Protein AF-A0A9R0WYM2-F1 (afdb_monomer_lite)

Structure (mmCIF, N/CA/C/O backbone):
data_AF-A0A9R0WYM2-F1
#
_entry.id   AF-A0A9R0WYM2-F1
#
loop_
_atom_site.group_PDB
_atom_site.id
_atom_site.type_symbol
_atom_site.label_atom_id
_atom_site.label_alt_id
_atom_site.label_comp_id
_atom_site.label_asym_id
_atom_site.label_entity_id
_atom_site.label_seq_id
_atom_site.pdbx_PDB_ins_code
_atom_site.Cartn_x
_atom_site.Cartn_y
_atom_site.Cartn_z
_atom_site.occupancy
_atom_site.B_iso_or_equiv
_atom_site.auth_seq_id
_atom_site.auth_comp_id
_atom_site.auth_asym_id
_atom_site.auth_atom_id
_atom_site.pdbx_PDB_model_num
ATOM 1 N N . MET A 1 1 ? -17.727 -1.604 31.887 1.00 56.94 1 MET A N 1
ATOM 2 C CA . MET A 1 1 ? -17.581 -0.516 30.882 1.00 56.94 1 MET A CA 1
ATOM 3 C C . MET A 1 1 ? -16.172 -0.344 30.274 1.00 56.94 1 MET A C 1
ATOM 5 O O . MET A 1 1 ? -16.038 0.482 29.377 1.00 56.94 1 MET A O 1
ATOM 9 N N . ALA A 1 2 ? -15.125 -1.069 30.701 1.00 61.75 2 ALA A N 1
ATOM 10 C CA . ALA A 1 2 ? -13.764 -0.913 30.149 1.00 61.75 2 ALA A CA 1
ATOM 11 C C . ALA A 1 2 ? -13.546 -1.649 28.807 1.00 61.75 2 ALA A C 1
ATOM 13 O O . ALA A 1 2 ? -12.866 -1.150 27.913 1.00 61.75 2 ALA A O 1
ATOM 14 N N . THR A 1 3 ? -14.201 -2.797 28.623 1.00 70.31 3 THR A N 1
ATOM 15 C CA . THR A 1 3 ? -14.097 -3.648 27.425 1.00 70.31 3 THR A CA 1
ATOM 16 C C . THR A 1 3 ? -14.593 -2.961 26.148 1.00 70.31 3 THR A C 1
ATOM 18 O O . THR A 1 3 ? -13.932 -3.035 25.117 1.00 70.31 3 THR A O 1
ATOM 21 N N . LEU A 1 4 ? -15.696 -2.206 26.220 1.00 72.75 4 LEU A N 1
ATOM 22 C CA . LEU A 1 4 ? -16.235 -1.448 25.079 1.00 72.75 4 LEU A CA 1
ATOM 23 C C . LEU A 1 4 ? -15.314 -0.308 24.615 1.00 72.75 4 LEU A C 1
ATOM 25 O O . LEU A 1 4 ? -15.267 -0.007 23.422 1.00 72.75 4 LEU A O 1
ATOM 29 N N . ARG A 1 5 ? -14.576 0.329 25.535 1.00 73.56 5 ARG A N 1
ATOM 30 C CA . ARG A 1 5 ? -13.618 1.394 25.191 1.00 73.56 5 ARG A CA 1
ATOM 31 C C . ARG A 1 5 ? -12.382 0.812 24.506 1.00 73.56 5 ARG A C 1
ATOM 33 O O . ARG A 1 5 ? -11.998 1.317 23.456 1.00 73.56 5 ARG A O 1
ATOM 40 N N . ASN A 1 6 ? -11.845 -0.296 25.024 1.00 73.75 6 ASN A N 1
ATOM 41 C CA . ASN A 1 6 ? -10.741 -1.013 24.379 1.00 73.75 6 ASN A CA 1
ATOM 42 C C . ASN A 1 6 ? -11.130 -1.538 22.993 1.00 73.75 6 ASN A C 1
ATOM 44 O O . ASN A 1 6 ? -10.336 -1.434 22.060 1.00 73.75 6 ASN A O 1
ATOM 48 N N . LEU A 1 7 ? -12.361 -2.035 22.832 1.00 78.38 7 LEU A N 1
ATOM 49 C CA . LEU A 1 7 ? -12.861 -2.478 21.533 1.00 78.38 7 LEU A CA 1
ATOM 50 C C . LEU A 1 7 ? -12.948 -1.309 20.541 1.00 78.38 7 LEU A C 1
ATOM 52 O O . LEU A 1 7 ? -12.439 -1.416 19.433 1.00 78.38 7 LEU A O 1
ATOM 56 N N . LYS A 1 8 ? -13.502 -0.158 20.949 1.00 79.31 8 LYS A N 1
ATOM 57 C CA . LYS A 1 8 ? -13.557 1.047 20.099 1.00 79.31 8 LYS A CA 1
ATOM 58 C C . LYS A 1 8 ? -12.177 1.527 19.650 1.00 79.31 8 LYS A C 1
ATOM 60 O O . LYS A 1 8 ? -12.044 1.944 18.502 1.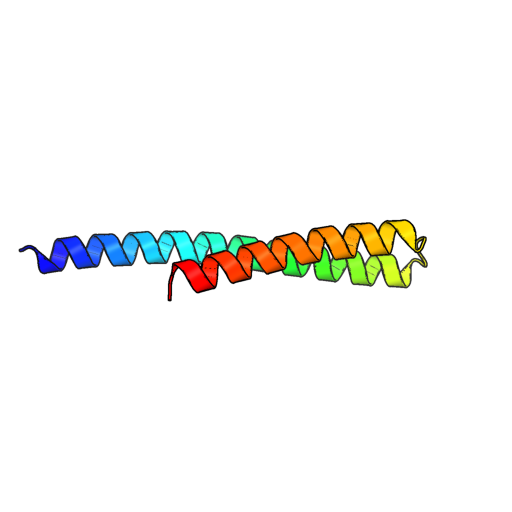00 79.31 8 LYS A O 1
ATOM 65 N N . ILE A 1 9 ? -11.183 1.470 20.537 1.00 84.38 9 ILE A N 1
ATOM 66 C CA . ILE A 1 9 ? -9.801 1.840 20.215 1.00 84.38 9 ILE A CA 1
ATOM 67 C C . ILE A 1 9 ? -9.237 0.862 19.183 1.00 84.38 9 ILE A C 1
ATOM 69 O O . ILE A 1 9 ? -8.855 1.292 18.105 1.00 84.38 9 ILE A O 1
ATOM 73 N N . LYS A 1 10 ? -9.288 -0.452 19.434 1.00 78.69 10 LYS A N 1
ATOM 74 C CA . LYS A 1 10 ? -8.764 -1.454 18.487 1.00 78.69 10 LYS A CA 1
ATOM 75 C C . LYS A 1 10 ? -9.437 -1.375 17.112 1.00 78.69 10 LYS A C 1
ATOM 77 O O . LYS A 1 10 ? -8.761 -1.459 16.088 1.00 78.69 10 LYS A O 1
ATOM 82 N N . THR A 1 11 ? -10.747 -1.134 17.070 1.00 82.62 11 THR A N 1
ATOM 83 C CA 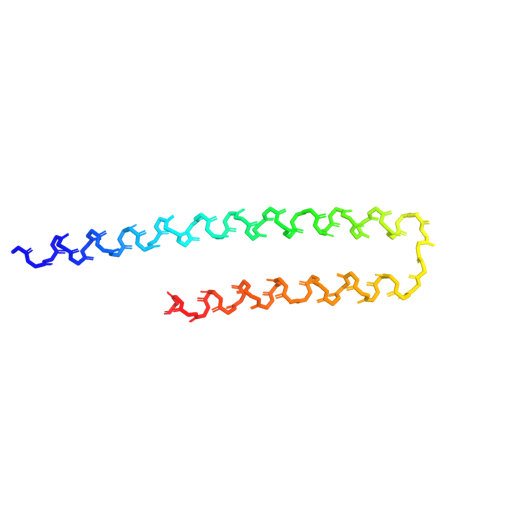. THR A 1 11 ? -11.478 -0.969 15.807 1.00 82.62 11 THR A CA 1
ATOM 84 C C . THR A 1 11 ? -11.073 0.306 15.061 1.00 82.62 11 THR A C 1
ATOM 86 O O . THR A 1 11 ? -11.006 0.294 13.832 1.00 82.62 11 THR A O 1
ATOM 89 N N . SER A 1 12 ? -10.803 1.418 15.756 1.00 82.69 12 SER A N 1
ATOM 90 C CA . SER A 1 12 ? -10.367 2.658 15.101 1.00 82.69 12 SER A CA 1
ATOM 91 C C . SER A 1 12 ? -8.931 2.559 14.582 1.00 82.69 12 SER A C 1
ATOM 93 O O . SER A 1 12 ? -8.664 3.032 13.475 1.00 82.69 12 SER A O 1
ATOM 95 N N . THR A 1 13 ? -8.041 1.882 15.314 1.00 81.88 13 THR A N 1
ATOM 96 C CA . THR A 1 13 ? -6.676 1.590 14.858 1.00 81.88 13 THR A CA 1
ATOM 97 C C . THR A 1 13 ? -6.711 0.705 13.616 1.00 81.88 13 THR A C 1
ATOM 99 O O . THR A 1 13 ? -6.134 1.070 12.599 1.00 81.88 13 THR A O 1
ATOM 102 N N . CYS A 1 14 ? -7.495 -0.379 13.633 1.00 81.06 14 CYS A N 1
ATOM 103 C CA . CYS A 1 14 ? -7.650 -1.272 12.481 1.00 81.06 14 CYS A CA 1
ATOM 104 C C . CYS A 1 14 ? -8.184 -0.535 11.237 1.00 81.06 14 CYS A C 1
ATOM 106 O O . CYS A 1 14 ? -7.655 -0.694 10.141 1.00 81.06 14 CYS A O 1
ATOM 108 N N . LYS A 1 15 ? -9.157 0.374 11.399 1.00 83.75 15 LYS A N 1
ATOM 109 C CA . LYS A 1 15 ? -9.653 1.213 10.291 1.00 83.75 15 LYS A CA 1
ATOM 110 C C . LYS A 1 15 ? -8.598 2.160 9.706 1.00 83.75 15 LYS A C 1
ATOM 112 O O . LYS A 1 15 ? -8.678 2.454 8.515 1.00 83.75 15 LYS A O 1
ATOM 117 N N . ARG A 1 16 ? -7.659 2.676 10.509 1.00 83.12 16 ARG A N 1
ATOM 118 C CA . ARG A 1 16 ? -6.542 3.499 10.006 1.00 83.12 16 ARG A CA 1
ATOM 119 C C . ARG A 1 16 ? -5.548 2.649 9.222 1.00 83.12 16 ARG A C 1
ATOM 121 O O . ARG A 1 16 ? -5.255 2.995 8.085 1.00 83.12 16 ARG A O 1
ATOM 128 N N . ILE A 1 17 ? -5.169 1.498 9.770 1.00 81.06 17 ILE A N 1
ATOM 129 C CA . ILE A 1 17 ? -4.237 0.561 9.129 1.00 81.06 17 ILE A CA 1
ATOM 130 C C . ILE A 1 17 ? -4.783 0.081 7.785 1.00 81.06 17 ILE A C 1
ATOM 132 O O . ILE A 1 17 ? -4.058 0.056 6.805 1.00 81.06 17 ILE A O 1
ATOM 136 N N . VAL A 1 18 ? -6.080 -0.229 7.688 1.00 82.19 18 VAL A N 1
ATOM 137 C CA . VAL A 1 18 ? -6.695 -0.637 6.411 1.00 82.19 18 VAL A CA 1
ATOM 138 C C . VAL A 1 18 ? -6.622 0.475 5.357 1.00 82.19 18 VAL A C 1
ATOM 140 O O . VAL A 1 18 ? -6.484 0.188 4.170 1.00 82.19 18 VAL A O 1
ATOM 143 N N . LYS A 1 19 ? -6.711 1.750 5.756 1.00 81.69 19 LYS A N 1
ATOM 144 C CA . LYS A 1 19 ? -6.540 2.870 4.818 1.00 81.69 19 LYS A CA 1
ATOM 145 C C . LYS A 1 19 ? -5.088 3.010 4.372 1.00 81.69 19 LYS A C 1
ATOM 147 O O . LYS A 1 19 ? -4.860 3.264 3.197 1.00 81.69 19 LYS A O 1
ATOM 152 N N . GLU A 1 20 ? -4.145 2.836 5.291 1.00 78.44 20 GLU A N 1
ATOM 153 C CA . GLU A 1 20 ? -2.709 2.865 5.002 1.00 78.44 20 GLU A CA 1
ATOM 154 C C . GLU A 1 20 ? -2.323 1.699 4.078 1.00 78.44 20 GLU A C 1
ATOM 156 O O . GLU A 1 20 ? -1.738 1.938 3.027 1.00 78.44 20 GLU A O 1
ATOM 161 N N . LEU A 1 21 ? -2.782 0.475 4.366 1.00 76.75 21 LEU A N 1
ATOM 162 C CA . LEU A 1 21 ? -2.609 -0.698 3.501 1.00 76.75 21 LEU A CA 1
ATOM 163 C C . LEU A 1 21 ? -3.167 -0.475 2.095 1.00 76.75 21 LEU A C 1
ATOM 165 O O . LEU A 1 21 ? -2.462 -0.727 1.126 1.00 76.75 21 LEU A O 1
ATOM 169 N N . ARG A 1 22 ? -4.381 0.074 1.958 1.00 78.00 22 ARG A N 1
ATOM 170 C CA . ARG A 1 22 ? -4.936 0.393 0.630 1.00 78.00 22 ARG A CA 1
ATOM 171 C C . ARG A 1 22 ? -4.134 1.449 -0.127 1.00 78.00 22 ARG A C 1
ATOM 173 O O . ARG A 1 22 ? -4.147 1.450 -1.356 1.00 78.00 22 ARG A O 1
ATOM 180 N N . SER A 1 23 ? -3.511 2.394 0.574 1.00 75.62 23 SER A N 1
ATOM 181 C CA . SER A 1 23 ? -2.613 3.358 -0.066 1.00 75.62 23 SER A CA 1
ATOM 182 C C . SER A 1 23 ? -1.346 2.661 -0.558 1.00 75.62 23 SER A C 1
ATOM 184 O O . SER A 1 23 ? -0.974 2.869 -1.708 1.00 75.62 23 SER A O 1
ATOM 186 N N . TYR A 1 24 ? -0.754 1.773 0.248 1.00 69.69 24 TYR A N 1
ATOM 187 C CA . TYR A 1 24 ? 0.421 0.995 -0.154 1.00 69.69 24 TYR A CA 1
ATOM 188 C C . TYR A 1 24 ? 0.130 0.030 -1.311 1.00 69.69 24 TYR A C 1
ATOM 190 O O . TYR A 1 24 ? 0.917 -0.029 -2.248 1.00 69.69 24 TYR A O 1
ATOM 198 N N . GLU A 1 25 ? -1.014 -0.661 -1.319 1.00 73.62 25 GLU A N 1
ATOM 199 C CA . GLU A 1 25 ? -1.438 -1.518 -2.442 1.00 73.62 25 GLU A CA 1
ATOM 200 C C . GLU A 1 25 ? -1.499 -0.734 -3.761 1.00 73.62 25 GLU A C 1
ATOM 202 O O . GLU A 1 25 ? -0.982 -1.182 -4.783 1.00 73.62 25 GLU A O 1
ATOM 207 N N . LYS A 1 26 ? -2.061 0.480 -3.729 1.00 77.81 26 LYS A N 1
ATOM 208 C CA . LYS A 1 26 ? -2.130 1.354 -4.909 1.00 77.81 26 LYS A CA 1
ATOM 209 C C . LYS A 1 26 ? -0.766 1.851 -5.368 1.00 77.81 26 LYS A C 1
ATOM 211 O O . LYS A 1 26 ? -0.577 2.060 -6.566 1.00 77.81 26 LYS A O 1
ATOM 216 N N . GLU A 1 27 ? 0.153 2.118 -4.444 1.00 74.06 27 GLU A N 1
ATOM 217 C CA . GLU A 1 27 ? 1.514 2.512 -4.810 1.00 74.06 27 GLU A CA 1
ATOM 218 C C . GLU A 1 27 ? 2.264 1.343 -5.442 1.00 74.06 27 GLU A C 1
ATOM 220 O O . GLU A 1 27 ? 2.799 1.512 -6.534 1.00 74.06 27 GLU A O 1
ATOM 225 N N . 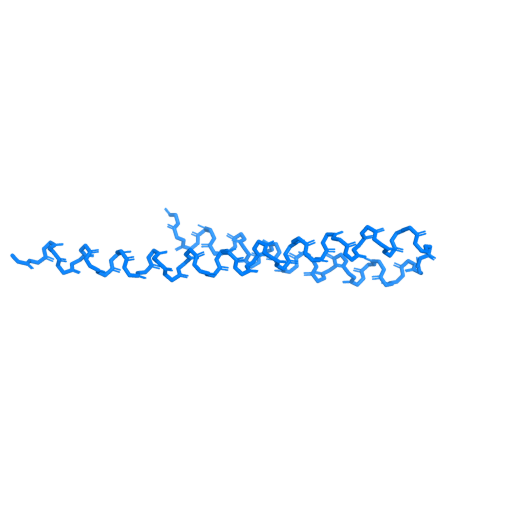VAL A 1 28 ? 2.164 0.141 -4.865 1.00 71.94 28 VAL A N 1
ATOM 226 C CA . VAL A 1 28 ? 2.747 -1.086 -5.430 1.00 71.94 28 VAL A CA 1
ATOM 227 C C . VAL A 1 28 ? 2.204 -1.377 -6.833 1.00 71.94 28 VAL A C 1
ATOM 229 O O . VAL A 1 28 ? 2.988 -1.678 -7.732 1.00 71.94 28 VAL A O 1
ATOM 232 N N . GLU A 1 29 ? 0.894 -1.243 -7.065 1.00 73.69 29 GLU A N 1
ATOM 233 C CA . GLU A 1 29 ? 0.300 -1.422 -8.400 1.00 73.69 29 GLU A CA 1
ATOM 234 C C . GLU A 1 29 ? 0.827 -0.402 -9.419 1.00 73.69 29 GLU A 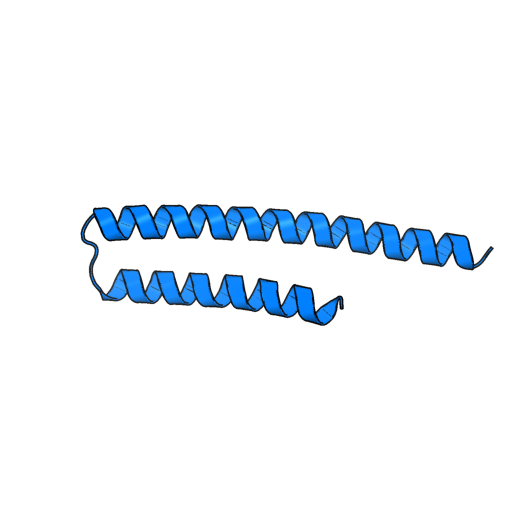C 1
ATOM 236 O O . GLU A 1 29 ? 1.200 -0.772 -10.535 1.00 73.69 29 GLU A O 1
ATOM 241 N N . LYS A 1 30 ? 0.907 0.882 -9.047 1.00 73.06 30 LYS A N 1
ATOM 242 C CA . LYS A 1 30 ? 1.432 1.938 -9.930 1.00 73.06 30 LYS A CA 1
ATOM 243 C C . LYS A 1 30 ? 2.904 1.735 -10.265 1.00 73.06 30 LYS A C 1
ATOM 245 O O . LYS A 1 30 ? 3.322 2.002 -11.390 1.00 73.06 30 LYS A O 1
ATOM 250 N N . GLU A 1 31 ? 3.692 1.283 -9.301 1.00 66.62 31 GLU A N 1
ATOM 251 C CA . GLU A 1 31 ? 5.122 1.054 -9.477 1.00 66.62 31 GLU A CA 1
ATOM 252 C C . GLU A 1 31 ? 5.406 -0.229 -10.266 1.00 66.62 31 GLU A C 1
ATOM 254 O O . GLU A 1 31 ? 6.329 -0.269 -11.085 1.00 66.62 31 GLU A O 1
ATOM 259 N N . ALA A 1 32 ? 4.582 -1.267 -10.087 1.00 66.56 32 ALA A N 1
ATOM 260 C CA . ALA A 1 32 ? 4.600 -2.464 -10.921 1.00 66.56 32 ALA A CA 1
ATOM 261 C C . ALA A 1 32 ? 4.256 -2.131 -12.381 1.00 66.56 32 ALA A C 1
ATOM 263 O O . ALA A 1 32 ? 4.990 -2.553 -13.276 1.00 66.56 32 ALA A O 1
ATOM 264 N N . ALA A 1 33 ? 3.221 -1.315 -12.611 1.00 71.44 33 ALA A N 1
ATOM 265 C CA . ALA A 1 33 ? 2.849 -0.838 -13.942 1.00 71.44 33 ALA A CA 1
ATOM 266 C C . ALA A 1 33 ? 3.965 0.008 -14.580 1.00 71.44 33 ALA A C 1
ATOM 268 O O . ALA A 1 33 ? 4.411 -0.298 -15.681 1.00 71.44 33 ALA A O 1
ATOM 269 N N . LYS A 1 34 ? 4.520 0.991 -13.853 1.00 68.06 34 LYS A N 1
ATOM 270 C CA . LYS A 1 34 ? 5.658 1.794 -14.339 1.00 68.06 34 LYS A CA 1
ATOM 271 C C . LYS A 1 34 ? 6.877 0.948 -14.691 1.00 68.06 34 LYS A C 1
ATOM 273 O O . LYS A 1 34 ? 7.556 1.237 -15.671 1.00 68.06 34 LYS A O 1
ATOM 278 N N . THR A 1 35 ? 7.176 -0.088 -13.907 1.00 62.50 35 THR A N 1
ATOM 279 C CA . THR A 1 35 ? 8.345 -0.925 -14.200 1.00 62.50 35 THR A CA 1
ATOM 280 C C . THR A 1 35 ? 8.105 -1.861 -15.382 1.00 62.50 35 THR A C 1
ATOM 282 O O . THR A 1 35 ? 9.048 -2.152 -16.114 1.00 62.50 35 THR A O 1
ATOM 285 N N . ALA A 1 36 ? 6.868 -2.321 -15.592 1.00 66.25 36 ALA A N 1
ATOM 286 C CA . ALA A 1 36 ? 6.500 -3.048 -16.803 1.00 66.25 36 ALA A CA 1
ATOM 287 C C . ALA A 1 36 ? 6.653 -2.146 -18.041 1.00 66.25 36 ALA A C 1
ATOM 289 O O . ALA A 1 36 ? 7.375 -2.514 -18.968 1.00 66.25 36 ALA A O 1
ATOM 290 N N . ASP A 1 37 ? 6.115 -0.923 -17.984 1.00 66.19 37 ASP A N 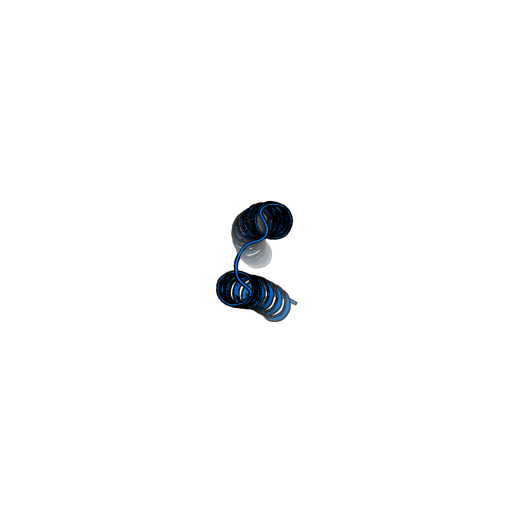1
ATOM 291 C CA . ASP A 1 37 ? 6.198 0.064 -19.067 1.00 66.19 37 ASP A CA 1
ATOM 292 C C . ASP A 1 37 ? 7.646 0.489 -19.379 1.00 66.19 37 ASP A C 1
ATOM 294 O O . ASP A 1 37 ? 8.019 0.660 -20.540 1.00 66.19 37 ASP A O 1
ATOM 298 N N . MET A 1 38 ? 8.502 0.657 -18.362 1.00 63.00 38 MET A N 1
ATOM 299 C CA . MET A 1 38 ? 9.913 1.018 -18.571 1.00 63.00 38 MET A CA 1
ATOM 300 C C . MET A 1 38 ? 10.760 -0.138 -19.101 1.00 63.00 38 MET A C 1
ATOM 302 O O . MET A 1 38 ? 11.710 0.093 -19.852 1.00 63.00 38 MET A O 1
ATOM 306 N N . LYS A 1 39 ? 10.414 -1.381 -18.749 1.00 62.31 39 LYS A N 1
ATOM 307 C CA . LYS A 1 39 ? 11.081 -2.565 -19.298 1.00 62.31 39 LYS A CA 1
ATOM 308 C C . LYS A 1 39 ? 10.724 -2.765 -20.774 1.00 62.31 39 LYS A C 1
ATOM 310 O O . LYS A 1 39 ? 11.583 -3.175 -21.546 1.00 62.31 39 LYS A O 1
ATOM 315 N N . GLU A 1 40 ? 9.495 -2.435 -21.168 1.00 60.91 40 GLU A N 1
ATOM 316 C CA . GLU A 1 40 ? 9.032 -2.506 -22.559 1.00 60.91 40 GLU A CA 1
ATOM 317 C C . GLU A 1 40 ? 9.618 -1.387 -23.437 1.00 60.91 40 GLU A C 1
ATOM 319 O O . GLU A 1 40 ? 9.964 -1.623 -24.592 1.00 60.91 40 GLU A O 1
ATOM 324 N N . LYS A 1 41 ? 9.830 -0.188 -22.878 1.00 63.78 41 LYS A N 1
ATOM 325 C CA . LYS A 1 41 ? 10.459 0.945 -23.586 1.00 63.78 41 LYS A CA 1
ATOM 326 C C . LYS A 1 41 ? 11.983 0.845 -23.746 1.00 63.78 41 LYS A C 1
ATOM 328 O O . LYS A 1 41 ? 12.570 1.737 -24.350 1.00 63.78 41 LYS A O 1
ATOM 333 N N . GLY A 1 42 ? 12.624 -0.210 -23.236 1.00 59.72 42 GLY A N 1
ATOM 334 C CA . GLY A 1 42 ? 14.075 -0.399 -23.355 1.00 59.72 42 GLY A CA 1
ATOM 335 C C . GLY A 1 42 ? 14.891 0.652 -22.595 1.00 59.72 42 GLY A C 1
ATOM 336 O O . GLY A 1 42 ? 15.907 1.118 -23.105 1.00 59.72 42 GLY A O 1
ATOM 337 N N . ALA A 1 43 ? 14.425 1.061 -21.409 1.00 58.88 43 ALA A N 1
ATOM 338 C CA . ALA A 1 43 ? 15.099 2.057 -20.577 1.00 58.88 43 ALA A CA 1
ATOM 339 C C . ALA A 1 43 ? 16.461 1.567 -20.041 1.00 58.88 43 ALA A C 1
ATOM 341 O O . ALA A 1 43 ? 16.681 0.370 -19.835 1.00 58.88 43 ALA A O 1
ATOM 342 N N . ASP A 1 44 ? 17.359 2.525 -19.811 1.00 59.97 44 ASP A N 1
ATOM 343 C CA . ASP A 1 44 ? 18.751 2.326 -19.411 1.00 59.97 44 ASP A CA 1
ATOM 344 C C . ASP A 1 44 ? 18.857 1.530 -18.084 1.00 59.97 44 ASP A C 1
ATOM 346 O O . ASP A 1 44 ? 18.072 1.756 -17.153 1.00 59.97 44 ASP A O 1
ATOM 350 N N . PRO A 1 45 ? 19.804 0.581 -17.944 1.00 62.50 45 PRO A N 1
ATOM 351 C CA . PRO A 1 45 ? 19.991 -0.227 -16.733 1.00 62.50 45 PRO A CA 1
ATOM 352 C C . PRO A 1 45 ? 20.116 0.559 -15.414 1.00 62.50 45 PRO A C 1
ATOM 354 O O . PRO A 1 45 ? 19.877 -0.028 -14.354 1.00 62.50 45 PRO A O 1
ATOM 357 N N . TYR A 1 46 ? 20.471 1.849 -15.441 1.00 63.09 46 TYR A N 1
ATOM 358 C CA . TYR A 1 46 ? 20.533 2.699 -14.245 1.00 63.09 46 TYR A CA 1
ATOM 359 C C . TYR A 1 46 ? 19.138 3.066 -13.702 1.00 63.09 46 TYR A C 1
ATOM 361 O O . TYR A 1 46 ? 18.883 2.889 -12.507 1.00 63.09 46 TYR A O 1
ATOM 369 N N . ASP A 1 47 ? 18.206 3.455 -14.576 1.00 64.88 47 ASP A N 1
ATOM 370 C CA . ASP A 1 47 ? 16.835 3.832 -14.199 1.00 64.88 47 ASP A CA 1
ATOM 371 C C . ASP A 1 47 ? 16.037 2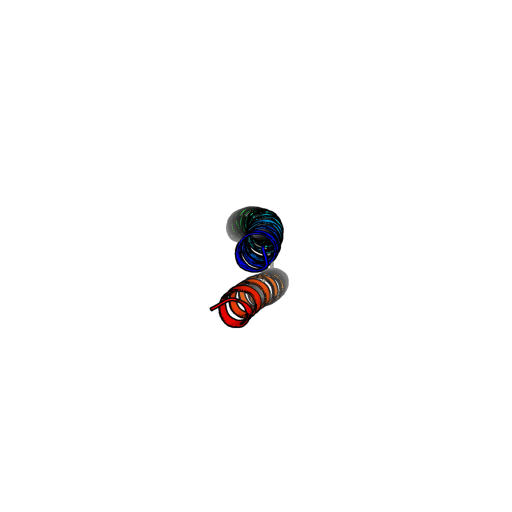.628 -13.686 1.00 64.88 47 ASP A C 1
ATOM 373 O O . ASP A 1 47 ? 15.290 2.719 -12.710 1.00 64.88 47 ASP A O 1
ATOM 377 N N . LEU A 1 48 ? 16.261 1.447 -14.273 1.00 63.59 48 LEU A N 1
ATOM 378 C CA . LEU A 1 48 ? 15.670 0.198 -13.787 1.00 63.59 48 LEU A CA 1
ATOM 379 C C . LEU A 1 48 ? 16.144 -0.143 -12.368 1.00 63.59 48 LEU A C 1
ATOM 381 O O . LEU A 1 48 ? 15.356 -0.613 -11.547 1.00 63.59 48 LEU A O 1
ATOM 385 N N . LYS A 1 49 ? 17.420 0.103 -12.054 1.00 65.75 49 LYS A N 1
ATOM 386 C CA . LYS A 1 49 ? 17.987 -0.167 -10.724 1.00 65.75 49 LYS A CA 1
ATOM 387 C C . LYS A 1 49 ? 17.472 0.826 -9.683 1.00 65.75 49 LYS A C 1
ATOM 389 O O . LYS A 1 49 ? 17.207 0.437 -8.544 1.00 65.75 49 LYS A O 1
ATOM 394 N N . GLN A 1 50 ? 17.276 2.077 -10.089 1.00 65.50 50 GLN A N 1
ATOM 395 C CA . GLN A 1 50 ? 16.692 3.115 -9.249 1.00 65.50 50 GLN A CA 1
ATOM 396 C C . GLN A 1 50 ? 15.217 2.811 -8.942 1.00 65.50 50 GLN A C 1
ATOM 398 O O . GLN A 1 50 ? 14.835 2.782 -7.773 1.00 65.50 50 GLN A O 1
ATOM 403 N N . GLN A 1 51 ? 14.435 2.410 -9.950 1.00 58.47 51 GLN A N 1
ATOM 404 C CA . GLN A 1 51 ? 13.034 2.003 -9.782 1.00 58.47 51 GLN A CA 1
ATOM 405 C C . GLN A 1 51 ? 12.879 0.725 -8.933 1.00 58.47 51 GLN A C 1
ATOM 407 O O . GLN A 1 51 ? 11.917 0.585 -8.184 1.00 58.47 51 GLN A O 1
ATOM 412 N N . VAL A 1 52 ? 13.811 -0.235 -9.015 1.00 61.03 52 VAL A N 1
ATOM 413 C CA . VAL A 1 52 ? 13.805 -1.432 -8.144 1.00 61.03 52 VAL A CA 1
ATOM 414 C C . VAL A 1 52 ? 14.155 -1.077 -6.695 1.00 61.03 52 VAL A C 1
ATOM 416 O O . VAL A 1 52 ? 13.640 -1.715 -5.778 1.00 61.03 52 VAL A O 1
ATOM 419 N N . THR A 1 53 ? 14.983 -0.052 -6.472 1.00 63.25 53 THR A N 1
ATOM 420 C CA . THR A 1 53 ? 15.345 0.403 -5.122 1.00 63.25 53 THR A CA 1
ATOM 421 C C . THR A 1 53 ? 14.162 1.097 -4.448 1.00 63.25 53 THR A C 1
ATOM 423 O O . THR A 1 53 ? 13.831 0.721 -3.325 1.00 63.25 53 THR A O 1
ATOM 426 N N . GLU A 1 54 ? 13.462 2.001 -5.148 1.00 61.09 54 GLU A N 1
ATOM 427 C CA . GLU A 1 54 ? 12.214 2.617 -4.653 1.00 61.09 54 GLU A CA 1
ATOM 428 C C . GLU A 1 54 ? 11.137 1.565 -4.338 1.00 61.09 54 GLU A C 1
ATOM 430 O O . GLU A 1 54 ? 10.603 1.541 -3.220 1.00 61.09 54 GLU A O 1
ATOM 435 N N . ARG A 1 55 ? 10.938 0.594 -5.245 1.00 58.16 55 ARG A N 1
ATOM 436 C CA . ARG A 1 55 ? 10.042 -0.550 -5.002 1.00 58.16 55 ARG A CA 1
ATOM 437 C C . ARG A 1 55 ? 10.440 -1.370 -3.779 1.00 58.16 55 ARG A C 1
ATOM 439 O O . ARG A 1 55 ? 9.572 -1.802 -3.021 1.00 58.16 55 ARG A O 1
ATOM 446 N N . SER A 1 56 ? 11.740 -1.580 -3.558 1.00 60.03 56 SER A N 1
ATOM 447 C CA . SER A 1 56 ? 12.229 -2.332 -2.396 1.00 60.03 56 SER A CA 1
ATOM 448 C C . SER A 1 56 ? 11.915 -1.615 -1.080 1.00 60.03 56 SER A C 1
ATOM 450 O O . SER A 1 56 ? 11.490 -2.259 -0.121 1.00 60.03 56 SER A O 1
ATOM 452 N N . SER A 1 57 ? 12.029 -0.283 -1.055 1.00 63.84 57 SER A N 1
ATOM 453 C CA . SER A 1 57 ? 11.715 0.532 0.120 1.00 63.84 57 SER A CA 1
ATOM 454 C C . SER A 1 57 ? 10.222 0.542 0.456 1.00 63.84 57 SER A C 1
ATOM 456 O O . SER A 1 57 ? 9.874 0.416 1.629 1.00 63.84 57 SER A O 1
ATOM 458 N N . ILE A 1 58 ? 9.327 0.602 -0.538 1.00 68.56 58 ILE A N 1
ATOM 459 C CA . ILE A 1 58 ? 7.870 0.526 -0.312 1.00 68.56 58 ILE A CA 1
ATOM 460 C C . ILE A 1 58 ? 7.465 -0.867 0.190 1.00 68.56 58 ILE A C 1
ATOM 462 O O . ILE A 1 58 ? 6.671 -0.994 1.127 1.00 68.56 58 ILE A O 1
ATOM 466 N N . GLN A 1 59 ? 8.074 -1.926 -0.351 1.00 66.19 59 GLN A N 1
ATOM 467 C CA . GLN A 1 59 ? 7.840 -3.294 0.108 1.00 66.19 59 GLN A CA 1
ATOM 468 C C . GLN A 1 59 ? 8.373 -3.530 1.533 1.00 66.19 59 GLN A C 1
ATOM 470 O O . GLN A 1 59 ? 7.700 -4.180 2.335 1.00 66.19 59 GLN A O 1
ATOM 475 N N . GLN A 1 60 ? 9.530 -2.955 1.885 1.00 73.50 60 GLN A N 1
ATOM 476 C CA . GLN A 1 60 ? 10.052 -2.956 3.257 1.00 73.50 60 GLN A CA 1
ATOM 477 C C . GLN A 1 60 ? 9.146 -2.196 4.223 1.00 73.50 60 GLN A C 1
ATOM 479 O O . GLN A 1 60 ? 8.898 -2.693 5.318 1.00 73.50 60 GLN A O 1
ATOM 484 N N . LEU A 1 61 ? 8.609 -1.039 3.827 1.00 75.25 61 LEU A N 1
ATOM 485 C CA . LEU A 1 61 ? 7.677 -0.277 4.658 1.00 75.25 61 LEU A CA 1
ATOM 486 C C . LEU A 1 61 ? 6.394 -1.076 4.936 1.00 75.25 61 LEU A C 1
ATOM 488 O O . LEU A 1 61 ? 5.906 -1.086 6.064 1.00 75.25 61 LEU A O 1
ATOM 492 N N . CYS A 1 62 ? 5.894 -1.804 3.932 1.00 71.75 62 CYS A N 1
ATOM 493 C CA . CYS A 1 62 ? 4.730 -2.681 4.060 1.00 71.75 62 CYS A CA 1
ATOM 494 C C . CYS A 1 62 ? 5.014 -3.883 4.985 1.00 71.75 62 CYS A C 1
ATOM 496 O O . CYS A 1 62 ? 4.205 -4.197 5.862 1.00 71.75 62 CYS A O 1
ATOM 498 N N . LEU A 1 63 ? 6.198 -4.503 4.867 1.00 70.31 63 LEU A N 1
ATOM 499 C CA . LEU A 1 63 ? 6.644 -5.578 5.764 1.00 70.31 63 LEU A CA 1
ATOM 500 C C . LEU A 1 63 ? 6.791 -5.091 7.214 1.00 70.31 63 LEU A C 1
ATOM 502 O O . LEU A 1 63 ? 6.339 -5.758 8.143 1.00 70.31 63 LEU A O 1
ATOM 506 N N . GLN A 1 64 ? 7.388 -3.909 7.402 1.00 77.12 64 GLN A N 1
ATOM 507 C CA . GLN A 1 64 ? 7.549 -3.258 8.702 1.00 77.12 64 GLN A CA 1
ATOM 508 C C . GLN A 1 64 ? 6.180 -2.995 9.344 1.00 77.12 64 GLN A C 1
ATOM 510 O O . GLN A 1 64 ? 5.998 -3.245 10.533 1.00 77.12 64 GLN A O 1
ATOM 515 N N . PHE A 1 65 ? 5.199 -2.548 8.551 1.00 72.38 65 PHE A N 1
ATOM 516 C CA . PHE A 1 65 ? 3.829 -2.323 9.012 1.00 72.38 65 PHE A CA 1
ATOM 517 C C . PHE A 1 65 ? 3.132 -3.617 9.438 1.00 72.38 65 PHE A C 1
ATOM 519 O O . PHE A 1 65 ? 2.442 -3.635 10.454 1.00 72.38 65 PHE A O 1
ATOM 526 N N . PHE A 1 66 ? 3.328 -4.704 8.690 1.00 70.12 66 PHE A N 1
ATOM 527 C CA . PHE A 1 66 ? 2.745 -6.005 9.014 1.00 70.12 66 PHE A CA 1
ATOM 528 C C . PHE A 1 66 ? 3.336 -6.593 10.306 1.00 70.12 66 PHE A C 1
ATOM 530 O O . PHE A 1 66 ? 2.596 -7.087 11.153 1.00 70.12 66 PHE A O 1
ATOM 537 N N . LEU A 1 67 ? 4.655 -6.473 10.501 1.00 72.88 67 LEU A N 1
ATOM 538 C CA . LEU A 1 67 ? 5.351 -6.972 11.694 1.00 72.88 67 LEU A CA 1
ATOM 539 C C . LEU A 1 67 ? 5.068 -6.152 12.961 1.00 72.88 67 LEU A C 1
ATOM 541 O O . LEU A 1 67 ? 5.055 -6.716 14.048 1.00 72.88 67 LEU A O 1
ATOM 545 N N . LEU A 1 68 ? 4.819 -4.843 12.849 1.00 72.06 68 LEU A N 1
ATOM 546 C CA . LEU A 1 68 ? 4.454 -3.997 13.997 1.00 72.06 68 LEU A CA 1
ATOM 547 C C . LEU A 1 68 ? 3.032 -4.255 14.527 1.00 72.06 68 LEU A C 1
ATOM 549 O O . LEU A 1 68 ? 2.701 -3.786 15.617 1.00 72.06 68 LEU A O 1
ATOM 553 N N . PHE A 1 69 ? 2.193 -4.957 13.760 1.00 61.28 69 PHE A N 1
ATOM 554 C CA . PHE A 1 69 ? 0.780 -5.186 14.076 1.00 61.28 69 PHE A CA 1
ATOM 555 C C . PHE A 1 69 ? 0.390 -6.654 14.302 1.00 61.28 69 PHE A C 1
ATOM 557 O O . PHE A 1 69 ? -0.776 -6.901 14.630 1.00 61.28 69 PHE A O 1
ATOM 564 N N . SER A 1 70 ? 1.327 -7.599 14.161 1.00 58.84 70 SER A N 1
ATOM 565 C CA . SER A 1 70 ? 1.137 -9.020 14.490 1.00 58.84 70 SER A CA 1
ATOM 566 C C . SER A 1 70 ? 1.651 -9.362 15.884 1.00 58.84 70 SER A C 1
ATOM 568 O O . SER A 1 70 ? 1.104 -10.341 16.440 1.00 58.84 70 SER A O 1
#

Secondary structure (DSSP, 8-state):
-HHHHHHHHHHHHHHHHHHHHHHHHHHHHHHHHHHHHHHHTT--HHHHHHHHHHHHHHHHHHHHHHHTT-

pLDDT: mean 70.15, std 7.77, range [56.94, 84.38]

Sequence (70 aa):
MATLRNLKIKTSTCKRIVKELRSYEKEVEKEAAKTADMKEKGADPYDLKQQVTERSSIQQLCLQFFLLFS

Organism: Triticum turgidum subsp. durum (NCBI:txid4567)

Radius of gyration: 17.7 Å; chains: 1; bounding box: 38×13×54 Å

Foldseek 3Di:
DVVVVVVVVVVVVVVVLVVVVVVLVVVLVVLVVVLVVCVVVVHDPVVNVVSVVVNVVSVVVVVVSVVVVD

InterPro domains:
  IPR004226 Tubulin binding cofactor A [PF02970] (3-53)
  IPR004226 Tubulin binding cofactor A [PTHR21500] (1-52)
  IPR036126 Tubulin binding cofactor A superfamily [SSF46988] (3-52)